Protein AF-A0A536PRT3-F1 (afdb_monomer)

Sequence (79 aa):
MKRVQIQLTEEQDARLKRRARASGRSVSALIREAVDRLSGEGDRDDRVRRVMKLAGKYRSGMSDLAENHDRYLAEAYRK

pLDDT: mean 88.59, std 9.54, range [56.34, 98.38]

Mean predicted aligned error: 11.04 Å

Radius of gyration: 21.7 Å; Cα contacts (8 Å, |Δi|>4): 17; chains: 1; bounding box: 52×25×53 Å

Foldseek 3Di:
DDDDDDDDDPVRVVVLVVVCVVVVHDSVVVVVLVVCVVVVNNVVVVVVVVVVVCPPVDDPVDPCCVVCVVVVVVVVPPD

Structure (mmCIF, N/CA/C/O backbone):
data_AF-A0A536PRT3-F1
#
_entry.id   AF-A0A536PRT3-F1
#
loop_
_atom_site.group_PDB
_atom_site.id
_atom_site.type_symbol
_atom_site.label_atom_id
_atom_site.label_alt_id
_atom_site.label_comp_id
_atom_site.label_asym_id
_atom_site.label_entity_id
_atom_site.label_seq_id
_atom_site.pdbx_PDB_ins_code
_atom_site.Cartn_x
_atom_site.Cartn_y
_atom_site.Cartn_z
_atom_site.occupancy
_atom_site.B_iso_or_equiv
_atom_site.auth_seq_id
_atom_site.auth_comp_id
_atom_site.auth_asym_id
_atom_site.auth_atom_id
_atom_site.pdbx_PDB_model_num
ATOM 1 N N . MET A 1 1 ? -16.740 -13.621 2.907 1.00 69.69 1 MET A N 1
ATOM 2 C CA . MET A 1 1 ? -15.782 -13.383 4.016 1.00 69.69 1 MET A CA 1
ATOM 3 C C . MET A 1 1 ? -16.129 -14.316 5.166 1.00 69.69 1 MET A C 1
ATOM 5 O O . MET A 1 1 ? -17.314 -14.527 5.386 1.00 69.69 1 MET A O 1
ATOM 9 N N . LYS A 1 2 ? -15.144 -14.871 5.881 1.00 90.75 2 LYS A N 1
ATOM 10 C CA . LYS A 1 2 ? -15.373 -15.641 7.120 1.00 90.75 2 LYS A CA 1
ATOM 11 C C . LYS A 1 2 ? -15.168 -14.722 8.333 1.00 90.75 2 LYS A C 1
ATOM 13 O O . LYS A 1 2 ? -14.280 -13.872 8.296 1.00 90.75 2 LYS A O 1
ATOM 18 N N . ARG A 1 3 ? -15.991 -14.857 9.380 1.00 93.12 3 ARG A N 1
ATOM 19 C CA . ARG A 1 3 ? -15.824 -14.102 10.635 1.00 93.12 3 ARG A CA 1
ATOM 20 C C . ARG A 1 3 ? -14.674 -14.715 11.430 1.00 93.12 3 ARG A C 1
ATOM 22 O O . ARG A 1 3 ? -14.692 -15.909 11.699 1.00 93.12 3 ARG A O 1
ATOM 29 N N . VAL A 1 4 ? -13.713 -13.886 11.819 1.00 92.75 4 VAL A N 1
ATOM 30 C CA . VAL A 1 4 ? -12.587 -14.271 12.676 1.00 92.75 4 VAL A CA 1
ATOM 31 C C . VAL A 1 4 ? -12.526 -13.280 13.834 1.00 92.75 4 VAL A C 1
ATOM 33 O O . VAL A 1 4 ? -12.664 -12.076 13.614 1.00 92.75 4 VAL A O 1
ATOM 36 N N . GLN A 1 5 ? -12.355 -13.779 15.058 1.00 94.44 5 GLN A N 1
ATOM 37 C CA . GLN A 1 5 ? -12.096 -12.958 16.239 1.00 94.44 5 GLN A CA 1
ATOM 38 C C . GLN A 1 5 ? -10.610 -13.056 16.576 1.00 94.44 5 GLN A C 1
ATOM 40 O O . GLN A 1 5 ? -10.096 -14.149 16.789 1.00 94.44 5 GLN A O 1
ATOM 45 N N . ILE A 1 6 ? -9.934 -11.912 16.608 1.00 90.38 6 ILE A N 1
ATOM 46 C CA . ILE A 1 6 ? -8.527 -11.791 16.993 1.00 90.38 6 ILE A CA 1
ATOM 47 C C . ILE A 1 6 ? -8.426 -10.784 18.132 1.00 90.38 6 ILE A C 1
ATOM 49 O O . ILE A 1 6 ? -9.182 -9.811 18.164 1.00 90.38 6 ILE A O 1
ATOM 53 N N . GLN A 1 7 ? -7.510 -11.020 19.064 1.00 96.62 7 GLN A N 1
ATOM 54 C CA . GLN A 1 7 ? -7.176 -10.042 20.093 1.00 96.62 7 GLN A CA 1
ATOM 55 C C . GLN A 1 7 ? -6.044 -9.148 19.590 1.00 96.62 7 GLN A C 1
ATOM 57 O O . GLN A 1 7 ? -5.136 -9.611 18.901 1.00 96.62 7 GLN A O 1
ATOM 62 N N . LEU A 1 8 ? -6.120 -7.866 19.928 1.00 96.06 8 LEU A N 1
ATOM 63 C CA . LEU A 1 8 ? -5.090 -6.874 19.649 1.00 96.06 8 LEU A CA 1
ATOM 64 C C . LEU A 1 8 ? -4.657 -6.262 20.972 1.00 96.06 8 LEU A C 1
ATOM 66 O O . LEU A 1 8 ? -5.477 -6.110 21.879 1.00 96.06 8 LEU A O 1
ATOM 70 N N . THR A 1 9 ? -3.391 -5.872 21.066 1.00 98.38 9 THR A N 1
ATOM 71 C CA . THR A 1 9 ? -2.966 -5.016 22.174 1.00 98.38 9 THR A CA 1
ATOM 72 C C . THR A 1 9 ? -3.620 -3.639 22.041 1.00 98.38 9 THR A C 1
ATOM 74 O O . THR A 1 9 ? -3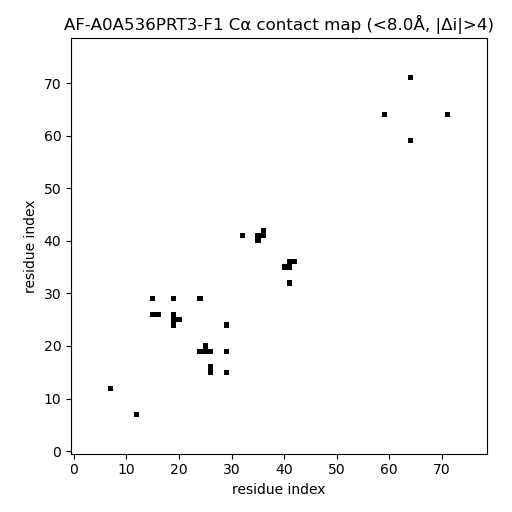.968 -3.201 20.938 1.00 98.38 9 THR A O 1
ATOM 77 N N . GLU A 1 10 ? -3.761 -2.923 23.157 1.00 98.06 10 GLU A N 1
ATOM 78 C CA . GLU A 1 10 ? -4.311 -1.560 23.154 1.00 98.06 10 GLU A CA 1
ATOM 79 C C . GLU A 1 10 ? -3.535 -0.632 22.208 1.00 98.06 10 GLU A C 1
ATOM 81 O O . GLU A 1 10 ? -4.117 0.165 21.469 1.00 98.06 10 GLU A O 1
ATOM 86 N N . GLU A 1 11 ? -2.211 -0.787 22.160 1.00 98.19 11 GLU A N 1
ATOM 87 C CA . GLU A 1 11 ? -1.345 -0.007 21.281 1.00 98.19 11 GLU A CA 1
ATOM 88 C C . GLU A 1 11 ? -1.613 -0.294 19.793 1.00 98.19 11 GLU A C 1
ATOM 90 O O . GLU A 1 11 ? -1.689 0.633 18.975 1.00 98.19 11 GLU A O 1
ATOM 95 N N . GLN A 1 12 ? -1.798 -1.568 19.431 1.00 97.06 12 GLN A N 1
ATOM 96 C CA . GLN A 1 12 ? -2.120 -1.980 18.063 1.00 97.06 12 GLN A CA 1
ATOM 97 C C . GLN A 1 12 ? -3.476 -1.422 17.620 1.00 97.06 12 GLN A C 1
ATOM 99 O O . GLN A 1 12 ? -3.578 -0.867 16.520 1.00 97.06 12 GLN A O 1
ATOM 104 N N . ASP A 1 13 ? -4.495 -1.512 18.478 1.00 97.50 13 ASP A N 1
ATOM 105 C CA . ASP A 1 13 ? -5.825 -0.958 18.211 1.00 97.50 13 ASP A CA 1
ATOM 106 C C . ASP A 1 13 ? -5.772 0.568 18.038 1.00 97.50 13 ASP A C 1
ATOM 108 O O . ASP A 1 13 ? -6.256 1.109 17.035 1.00 97.50 13 ASP A O 1
ATOM 112 N N . ALA A 1 14 ? -5.090 1.275 18.944 1.00 97.94 14 ALA A N 1
ATOM 113 C CA . ALA A 1 14 ? -4.921 2.720 18.855 1.00 97.94 14 ALA A CA 1
ATOM 114 C C . ALA A 1 14 ? -4.215 3.132 17.551 1.00 97.94 14 ALA A C 1
ATOM 116 O O . ALA A 1 14 ? -4.631 4.083 16.877 1.00 97.94 14 ALA A O 1
ATOM 117 N N . ARG A 1 15 ? -3.168 2.402 17.146 1.00 97.31 15 ARG A N 1
ATOM 118 C CA . ARG A 1 15 ? -2.439 2.652 15.895 1.00 97.31 15 ARG A CA 1
ATOM 119 C C . ARG A 1 15 ? -3.315 2.419 14.663 1.00 97.31 15 ARG A C 1
ATOM 121 O O . ARG A 1 15 ? -3.293 3.246 13.746 1.00 97.31 15 ARG A O 1
ATOM 128 N N . LEU A 1 16 ? -4.103 1.344 14.643 1.00 96.88 16 LEU A N 1
ATOM 129 C CA . LEU A 1 16 ? -5.035 1.047 13.552 1.00 96.88 16 LEU A CA 1
ATOM 130 C C . LEU A 1 16 ? -6.121 2.116 13.432 1.00 96.88 16 LEU A C 1
ATOM 132 O O . LEU A 1 16 ? -6.355 2.613 12.331 1.00 96.88 16 LEU A O 1
ATOM 136 N N . LYS A 1 17 ? -6.729 2.537 14.547 1.00 97.00 17 LYS A N 1
ATOM 137 C CA . LYS A 1 17 ? -7.742 3.606 14.570 1.00 97.00 17 LYS A CA 1
ATOM 138 C C . LYS A 1 17 ? -7.191 4.936 14.059 1.00 97.00 17 LYS A C 1
ATOM 140 O O . LYS A 1 17 ? -7.848 5.597 13.254 1.00 97.00 17 LYS A O 1
ATOM 145 N N . ARG A 1 18 ? -5.973 5.320 14.466 1.00 97.94 18 ARG A N 1
ATOM 146 C CA . ARG A 1 18 ? -5.307 6.529 13.942 1.00 97.94 18 ARG A CA 1
ATOM 147 C C . ARG A 1 18 ? -5.109 6.448 12.429 1.00 97.94 18 ARG A C 1
ATOM 149 O O . ARG A 1 18 ? -5.450 7.389 11.716 1.00 97.94 18 ARG A O 1
ATOM 156 N N . ARG A 1 19 ? -4.611 5.316 11.926 1.00 97.19 19 ARG A N 1
ATOM 157 C CA . ARG A 1 19 ? -4.362 5.120 10.490 1.00 97.19 19 ARG A CA 1
ATOM 158 C C . ARG A 1 19 ? -5.654 5.059 9.673 1.00 97.19 19 ARG A C 1
ATOM 160 O O . ARG A 1 19 ? -5.698 5.597 8.570 1.00 97.19 19 ARG A O 1
ATOM 167 N N . ALA A 1 20 ? -6.706 4.455 10.219 1.00 97.25 20 ALA A N 1
ATOM 168 C CA . ALA A 1 20 ? -8.042 4.416 9.629 1.00 97.25 20 ALA A CA 1
ATOM 169 C C . ALA A 1 20 ? -8.589 5.835 9.420 1.00 97.25 20 ALA A C 1
ATOM 171 O O . ALA A 1 20 ? -8.947 6.198 8.302 1.00 97.25 20 ALA A O 1
ATOM 172 N N . ARG A 1 21 ? -8.530 6.674 10.465 1.00 97.12 21 ARG A N 1
ATOM 173 C CA . ARG A 1 21 ? -8.933 8.088 10.389 1.00 97.12 21 ARG A CA 1
ATOM 174 C C . ARG A 1 21 ? -8.116 8.869 9.361 1.00 97.12 21 ARG A C 1
ATOM 176 O O . ARG A 1 21 ? -8.699 9.528 8.513 1.00 97.12 21 ARG A O 1
ATOM 183 N N . ALA A 1 22 ? -6.789 8.747 9.397 1.00 96.69 22 ALA A N 1
ATOM 184 C CA . ALA A 1 22 ? -5.905 9.470 8.480 1.00 96.69 22 ALA A CA 1
ATOM 185 C C . ALA A 1 22 ? -6.089 9.074 7.003 1.00 96.69 22 ALA A C 1
ATOM 187 O O . ALA A 1 22 ? -5.831 9.881 6.118 1.00 96.69 22 ALA A O 1
ATOM 188 N N . SER A 1 23 ? -6.519 7.839 6.730 1.00 92.75 23 SER A N 1
ATOM 189 C CA . SER A 1 23 ? -6.712 7.328 5.365 1.00 92.75 23 SER A CA 1
ATOM 190 C C . SER A 1 23 ? -8.164 7.346 4.880 1.00 92.75 23 SER A C 1
ATOM 192 O O . SER A 1 23 ? -8.407 6.967 3.738 1.00 92.75 23 SER A O 1
ATOM 194 N N . GLY A 1 24 ? -9.131 7.737 5.721 1.00 96.31 24 GLY A N 1
ATOM 195 C CA . GLY A 1 24 ? -10.562 7.673 5.393 1.00 96.31 24 GLY A CA 1
ATOM 196 C C . GLY A 1 24 ? -11.095 6.246 5.194 1.00 96.31 24 GLY A C 1
ATOM 197 O O . GLY A 1 24 ? -12.109 6.049 4.530 1.00 96.31 24 GLY A O 1
ATOM 198 N N . ARG A 1 25 ? -10.408 5.229 5.730 1.00 96.88 25 ARG A N 1
ATOM 199 C CA . ARG A 1 25 ? -10.731 3.805 5.534 1.00 96.88 25 ARG A CA 1
ATOM 200 C C . ARG A 1 25 ? -11.112 3.1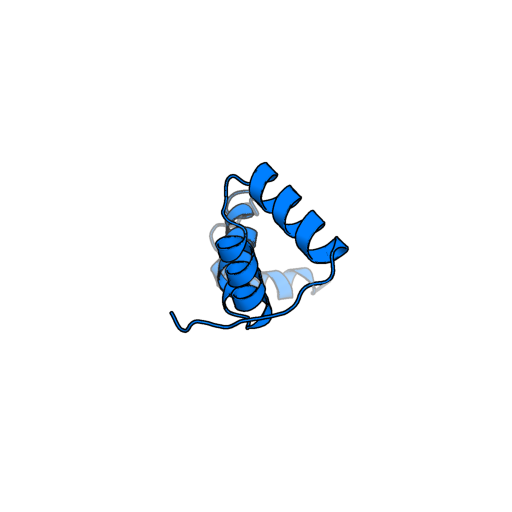47 6.851 1.00 96.88 25 ARG A C 1
ATOM 202 O O . ARG A 1 25 ? -10.679 3.572 7.916 1.00 96.88 25 ARG A O 1
ATOM 209 N N . SER A 1 26 ? -11.893 2.069 6.795 1.00 97.00 26 SER A N 1
ATOM 210 C CA . SER A 1 26 ? -12.236 1.306 7.999 1.00 97.00 26 SER A CA 1
ATOM 211 C C . SER A 1 26 ? -11.041 0.509 8.531 1.00 97.00 26 SER A C 1
ATOM 213 O O . SER A 1 26 ? -10.186 0.057 7.766 1.00 97.00 26 SER A O 1
ATOM 215 N N . VAL A 1 27 ? -11.012 0.271 9.847 1.00 95.31 27 VAL A N 1
ATOM 216 C CA . VAL A 1 27 ? -9.994 -0.580 10.492 1.00 95.31 27 VAL A CA 1
ATOM 217 C C . VAL A 1 27 ? -9.948 -1.963 9.838 1.00 95.31 27 VAL A C 1
ATOM 219 O O . VAL A 1 27 ? -8.875 -2.447 9.489 1.00 95.31 27 VAL A O 1
ATOM 222 N N . SER A 1 28 ? -11.109 -2.562 9.565 1.00 94.06 28 SER A N 1
ATOM 223 C CA . SER A 1 28 ? -11.197 -3.867 8.907 1.00 94.06 28 SER A CA 1
ATOM 224 C C . SER A 1 28 ? -10.611 -3.863 7.491 1.00 94.06 28 SER A C 1
ATOM 226 O O . SER A 1 28 ? -10.064 -4.875 7.066 1.00 94.06 28 SER A O 1
ATOM 228 N N . ALA A 1 29 ? -10.703 -2.751 6.750 1.00 94.56 29 ALA A N 1
ATOM 229 C CA . ALA A 1 29 ? -10.076 -2.636 5.433 1.00 94.56 29 ALA A CA 1
ATOM 230 C C . ALA A 1 29 ? -8.545 -2.581 5.524 1.00 94.56 29 ALA A C 1
ATOM 232 O O . ALA A 1 29 ? -7.873 -3.166 4.679 1.00 94.56 29 ALA A O 1
ATOM 233 N N . LEU A 1 30 ? -8.001 -1.921 6.551 1.00 95.00 30 LEU A N 1
ATOM 234 C CA . LEU A 1 30 ? -6.557 -1.886 6.796 1.00 95.00 30 LEU A CA 1
ATOM 235 C C . LEU A 1 30 ? -6.011 -3.245 7.240 1.00 95.00 30 LEU A C 1
ATOM 237 O O . LEU A 1 30 ? -4.941 -3.640 6.789 1.00 95.00 30 LEU A O 1
ATOM 241 N N . ILE A 1 31 ? -6.745 -3.967 8.095 1.00 94.00 31 ILE A N 1
ATOM 242 C CA . ILE A 1 31 ? -6.360 -5.320 8.525 1.00 94.00 31 ILE A CA 1
ATOM 243 C C . ILE A 1 31 ? -6.292 -6.256 7.318 1.00 94.00 31 ILE A C 1
ATOM 245 O O . ILE A 1 31 ? -5.314 -6.979 7.173 1.00 94.00 31 ILE A O 1
ATOM 249 N N . ARG A 1 32 ? -7.288 -6.211 6.424 1.00 91.44 32 ARG A N 1
ATOM 250 C CA . ARG A 1 32 ? -7.274 -7.032 5.205 1.00 91.44 32 ARG A CA 1
ATOM 251 C C . ARG A 1 32 ? -6.102 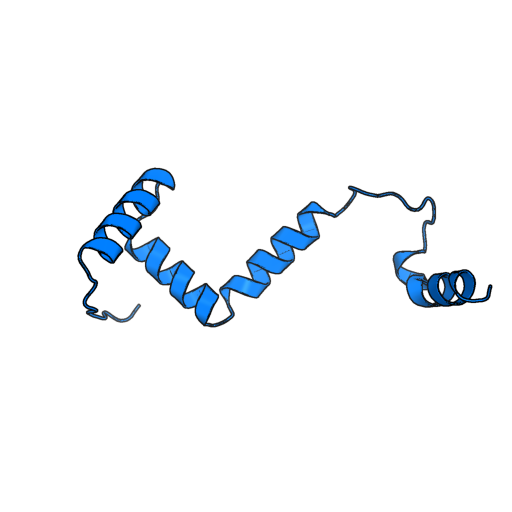-6.706 4.298 1.00 91.44 32 ARG A C 1
ATOM 253 O O . ARG A 1 32 ? -5.347 -7.605 3.987 1.00 91.44 32 ARG A O 1
ATOM 260 N N . GLU A 1 33 ? -5.869 -5.430 3.995 1.00 90.06 33 GLU A N 1
ATOM 261 C CA . GLU A 1 33 ? -4.706 -5.030 3.191 1.00 90.06 33 GLU A CA 1
ATOM 262 C C . GLU A 1 33 ? -3.379 -5.500 3.806 1.00 90.06 33 GLU A C 1
ATOM 264 O O . GLU A 1 33 ? -2.458 -5.877 3.086 1.00 90.06 33 GLU A O 1
ATOM 269 N N . ALA A 1 34 ? -3.256 -5.475 5.137 1.00 91.19 34 ALA A N 1
ATOM 270 C CA . ALA A 1 34 ? -2.071 -5.991 5.811 1.00 91.19 34 ALA A CA 1
ATOM 271 C C . ALA A 1 34 ? -1.924 -7.513 5.633 1.00 91.19 34 ALA A C 1
ATOM 273 O O . ALA A 1 34 ? -0.815 -7.978 5.380 1.00 91.19 34 ALA A O 1
ATOM 274 N N . VAL A 1 35 ? -3.024 -8.267 5.722 1.00 90.31 35 VAL A N 1
ATOM 275 C CA . VAL A 1 35 ? -3.054 -9.718 5.463 1.00 90.31 35 VAL A CA 1
ATOM 276 C C . VAL A 1 35 ? -2.727 -10.025 3.999 1.00 90.31 35 VAL A C 1
ATOM 278 O O . VAL A 1 35 ? -1.890 -10.889 3.742 1.00 90.31 35 VAL A O 1
ATOM 281 N N . ASP A 1 36 ? -3.305 -9.288 3.050 1.00 86.44 36 ASP A N 1
ATOM 282 C CA . ASP A 1 36 ? -3.065 -9.459 1.612 1.00 86.44 36 ASP A CA 1
ATOM 283 C C . ASP A 1 36 ? -1.590 -9.183 1.275 1.00 86.44 36 ASP A C 1
ATOM 285 O O . ASP A 1 36 ? -0.955 -9.924 0.525 1.00 86.44 36 ASP A O 1
ATOM 289 N N . ARG A 1 37 ? -0.992 -8.144 1.880 1.00 84.12 37 ARG A N 1
ATOM 290 C CA . ARG A 1 37 ? 0.446 -7.859 1.749 1.00 84.12 37 ARG A CA 1
ATOM 291 C C . ARG A 1 37 ? 1.320 -8.957 2.338 1.00 84.12 37 ARG A C 1
ATOM 293 O O . ARG A 1 37 ? 2.312 -9.319 1.715 1.00 84.12 37 ARG A O 1
ATOM 300 N N . LEU A 1 38 ? 0.972 -9.471 3.518 1.00 83.12 38 LEU A N 1
ATOM 301 C CA . LEU A 1 38 ? 1.726 -10.551 4.158 1.00 83.12 38 LEU A CA 1
ATOM 302 C C . LEU A 1 38 ? 1.679 -11.837 3.320 1.00 83.12 38 LEU A C 1
ATOM 304 O O . LEU A 1 38 ? 2.661 -12.566 3.250 1.00 83.12 38 LEU A O 1
ATOM 308 N N . SER A 1 39 ? 0.549 -12.078 2.654 1.00 76.19 39 SER A N 1
ATOM 309 C CA . SER A 1 39 ? 0.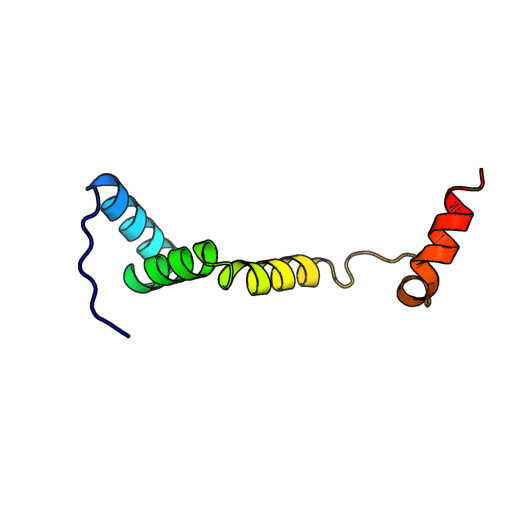322 -13.244 1.794 1.00 76.19 39 SER A CA 1
ATOM 310 C C . SER A 1 39 ? 0.991 -13.116 0.416 1.00 76.19 39 SER A C 1
ATOM 312 O O . SER A 1 39 ? 0.897 -14.027 -0.399 1.00 76.19 39 SER A O 1
ATOM 314 N N . GLY A 1 40 ? 1.658 -11.989 0.130 1.00 67.88 40 GLY A N 1
ATOM 315 C CA . GLY A 1 40 ? 2.294 -11.702 -1.161 1.00 67.88 40 GLY A CA 1
ATOM 316 C C . GLY A 1 40 ? 1.333 -11.222 -2.256 1.00 67.88 40 GLY A C 1
ATOM 317 O O . GLY A 1 40 ? 1.783 -10.717 -3.285 1.00 67.88 40 GLY A O 1
ATOM 318 N N . GLU A 1 41 ? 0.019 -11.287 -2.031 1.00 64.50 41 GLU A N 1
ATOM 319 C CA . GLU A 1 41 ? -1.007 -10.816 -2.971 1.00 64.50 41 GLU A CA 1
ATOM 320 C C . GLU A 1 41 ? -0.964 -9.288 -3.140 1.00 64.50 41 GLU A C 1
ATOM 322 O O . GLU A 1 41 ? -1.076 -8.772 -4.251 1.00 64.50 41 GLU A O 1
ATOM 327 N N . GLY A 1 42 ? -0.700 -8.549 -2.057 1.00 59.94 42 GLY A N 1
ATOM 328 C CA . GLY A 1 42 ? -0.564 -7.089 -2.094 1.00 59.94 42 GLY A CA 1
ATOM 329 C C . GLY A 1 42 ? 0.741 -6.585 -2.725 1.00 59.94 42 GLY A C 1
ATOM 330 O O . GLY A 1 42 ? 0.815 -5.429 -3.148 1.00 59.94 42 GLY A O 1
ATOM 331 N N . ASP A 1 43 ? 1.777 -7.426 -2.810 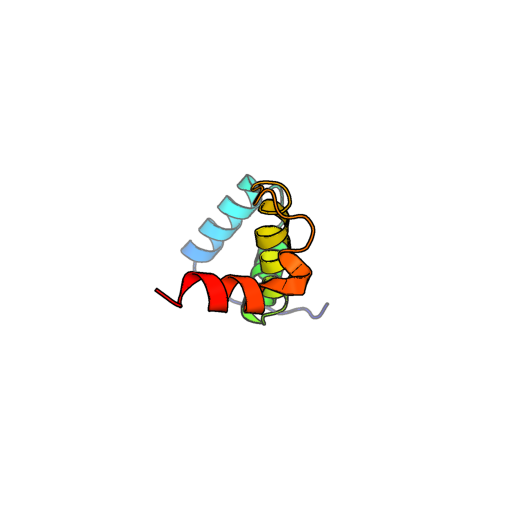1.00 66.12 43 ASP A N 1
ATOM 332 C CA . ASP A 1 43 ? 3.099 -6.987 -3.267 1.00 66.12 43 ASP A CA 1
ATOM 333 C C . ASP A 1 43 ? 3.176 -6.876 -4.795 1.00 66.12 43 ASP A C 1
ATOM 335 O O . ASP A 1 43 ? 3.865 -5.999 -5.314 1.00 66.12 43 ASP A O 1
ATOM 339 N N . ARG A 1 44 ? 2.404 -7.677 -5.543 1.00 69.38 44 ARG A N 1
ATOM 340 C CA . ARG A 1 44 ? 2.356 -7.576 -7.012 1.00 69.38 44 ARG A CA 1
ATOM 341 C C . ARG A 1 44 ? 1.801 -6.227 -7.466 1.00 69.38 44 ARG A C 1
ATOM 343 O O . ARG A 1 44 ? 2.445 -5.543 -8.261 1.00 69.38 44 ARG A O 1
ATOM 350 N N . ASP A 1 45 ? 0.659 -5.816 -6.928 1.00 72.81 45 ASP A N 1
ATOM 351 C CA . ASP A 1 45 ? 0.013 -4.551 -7.290 1.00 72.81 45 ASP A CA 1
ATOM 352 C C . ASP A 1 45 ? 0.817 -3.334 -6.826 1.00 72.81 45 ASP A C 1
ATOM 354 O O . ASP A 1 45 ? 0.961 -2.359 -7.569 1.00 72.81 45 ASP A O 1
ATOM 358 N N . ASP A 1 46 ? 1.394 -3.388 -5.622 1.00 76.25 46 ASP A N 1
ATOM 359 C CA . ASP A 1 46 ? 2.280 -2.332 -5.132 1.00 76.25 46 ASP A CA 1
ATOM 360 C C . ASP A 1 46 ? 3.583 -2.268 -5.963 1.00 76.25 46 ASP A C 1
ATOM 362 O O . ASP A 1 46 ? 4.058 -1.170 -6.271 1.00 76.25 46 ASP A O 1
ATOM 366 N N . ARG A 1 47 ? 4.142 -3.406 -6.404 1.00 76.44 47 ARG A N 1
ATOM 367 C CA . ARG A 1 47 ? 5.323 -3.470 -7.288 1.00 76.44 47 ARG A CA 1
ATOM 368 C C . ARG A 1 47 ? 5.027 -2.903 -8.671 1.00 76.44 47 ARG A C 1
ATOM 370 O O . ARG A 1 47 ? 5.801 -2.074 -9.144 1.00 76.44 47 ARG A O 1
ATOM 377 N N . VAL A 1 48 ? 3.898 -3.267 -9.277 1.00 82.00 48 VAL A N 1
ATOM 378 C CA . VAL A 1 48 ? 3.455 -2.705 -10.561 1.00 82.00 48 VAL A CA 1
ATOM 379 C C . VAL A 1 48 ? 3.253 -1.196 -10.434 1.00 82.00 48 VAL A C 1
ATOM 381 O O . VAL A 1 48 ? 3.823 -0.443 -11.220 1.00 82.00 48 VAL A O 1
ATOM 384 N N . ARG A 1 49 ? 2.550 -0.715 -9.397 1.00 83.88 49 ARG A N 1
ATOM 385 C CA . ARG A 1 49 ? 2.382 0.733 -9.161 1.00 83.88 49 ARG A CA 1
ATOM 386 C C . ARG A 1 49 ? 3.714 1.464 -8.993 1.00 83.88 49 ARG A C 1
ATOM 388 O O . ARG A 1 49 ? 3.847 2.584 -9.481 1.00 83.88 49 ARG A O 1
ATOM 395 N N . ARG A 1 50 ? 4.695 0.868 -8.305 1.00 82.19 50 ARG A N 1
ATOM 396 C CA . ARG A 1 50 ? 6.042 1.449 -8.156 1.00 82.19 50 ARG A CA 1
ATOM 397 C C . ARG A 1 50 ? 6.763 1.562 -9.500 1.00 82.19 50 ARG A C 1
ATOM 399 O O . ARG A 1 50 ? 7.310 2.622 -9.784 1.00 82.19 50 ARG A O 1
ATOM 406 N N . VAL A 1 51 ? 6.728 0.514 -10.323 1.00 85.12 51 VAL A N 1
ATOM 407 C CA . VAL A 1 51 ? 7.378 0.500 -11.646 1.00 85.12 51 VAL A CA 1
ATOM 408 C C . VAL A 1 51 ? 6.700 1.477 -12.608 1.00 85.12 51 VAL A C 1
ATOM 410 O O . VAL A 1 51 ? 7.384 2.240 -13.282 1.00 85.12 51 VAL A O 1
ATOM 413 N N . MET A 1 52 ? 5.366 1.548 -12.612 1.00 87.19 52 MET A N 1
ATOM 414 C CA . MET A 1 52 ? 4.622 2.455 -13.496 1.00 87.19 52 MET A CA 1
ATOM 415 C C . MET A 1 52 ? 4.928 3.935 -13.242 1.00 87.19 52 MET A C 1
ATOM 417 O O . MET A 1 52 ? 4.914 4.726 -14.178 1.00 87.19 52 MET A O 1
ATOM 421 N N . LYS A 1 53 ? 5.288 4.326 -12.012 1.00 88.31 53 LYS A N 1
ATOM 422 C CA . LYS A 1 53 ? 5.740 5.700 -11.715 1.00 88.31 53 LYS A CA 1
ATOM 423 C C . LYS A 1 53 ? 7.062 6.077 -12.394 1.00 88.31 53 LYS A C 1
ATOM 425 O O . LYS A 1 53 ? 7.400 7.257 -12.436 1.00 88.31 53 LYS A O 1
ATOM 430 N N . LEU A 1 54 ? 7.834 5.099 -12.864 1.00 86.31 54 LEU A N 1
ATOM 431 C CA . LEU A 1 54 ? 9.098 5.323 -13.566 1.00 86.31 54 LEU A CA 1
ATOM 432 C C . LEU A 1 54 ? 8.907 5.428 -15.085 1.00 86.31 54 LEU A C 1
ATOM 434 O O . LEU A 1 54 ? 9.803 5.923 -15.771 1.00 86.31 54 LEU A O 1
ATOM 438 N N . ALA A 1 55 ? 7.756 4.998 -15.612 1.00 83.75 55 ALA A N 1
ATOM 439 C CA . ALA A 1 55 ? 7.468 5.054 -17.038 1.00 83.75 55 ALA A CA 1
ATOM 440 C C . ALA A 1 55 ? 7.516 6.506 -17.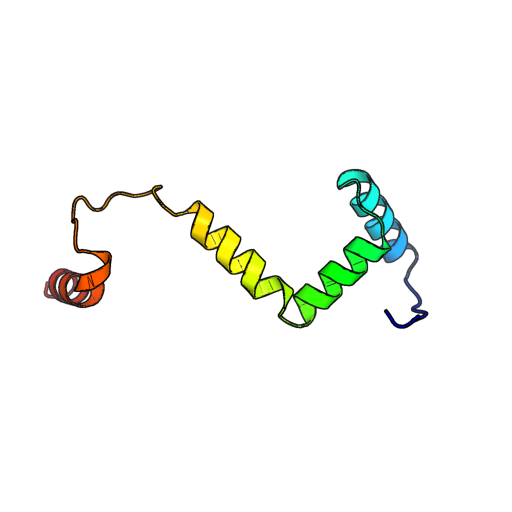544 1.00 83.75 55 ALA A C 1
ATOM 442 O O . ALA A 1 55 ? 6.899 7.402 -16.972 1.00 83.75 55 ALA A O 1
ATOM 443 N N . GLY A 1 56 ? 8.295 6.750 -18.601 1.00 81.38 56 GLY A N 1
ATOM 444 C CA . GLY A 1 56 ? 8.450 8.075 -19.213 1.00 81.38 56 GLY A CA 1
ATOM 445 C C . GLY A 1 56 ? 9.309 9.079 -18.433 1.00 81.38 56 GLY A C 1
ATOM 446 O O . GLY A 1 56 ? 9.554 10.172 -18.938 1.00 81.38 56 GLY A O 1
ATOM 447 N N . LYS A 1 57 ? 9.810 8.730 -17.238 1.00 87.19 57 LYS A N 1
ATOM 448 C CA . LYS A 1 57 ? 10.647 9.626 -16.418 1.00 87.19 57 LYS A CA 1
ATOM 449 C C . LYS A 1 57 ? 12.050 9.841 -16.997 1.00 87.19 57 LYS A C 1
ATOM 451 O O . LYS A 1 57 ? 12.657 10.882 -16.760 1.00 87.19 57 LYS A O 1
ATOM 456 N N . TYR A 1 58 ? 12.560 8.867 -17.743 1.00 84.25 58 TYR A N 1
ATOM 457 C CA . TYR A 1 58 ? 13.908 8.878 -18.307 1.00 84.25 58 TYR A CA 1
ATOM 458 C C . TYR A 1 58 ? 13.850 8.666 -19.819 1.00 84.25 58 TYR A C 1
ATOM 460 O O . TYR A 1 58 ? 12.971 7.963 -20.319 1.00 84.25 58 TYR A O 1
ATOM 468 N N . ARG A 1 59 ? 14.796 9.266 -20.547 1.00 83.69 59 ARG A N 1
ATOM 469 C CA . ARG A 1 59 ? 14.987 9.045 -21.984 1.00 83.69 59 ARG A CA 1
ATOM 470 C C . ARG A 1 59 ? 16.437 8.660 -22.236 1.00 83.69 59 ARG A C 1
ATOM 472 O O . ARG A 1 59 ? 17.334 9.398 -21.850 1.00 83.69 59 ARG A O 1
ATOM 479 N N . SER A 1 60 ? 16.648 7.529 -22.897 1.00 83.62 60 SER A N 1
ATOM 480 C CA . SER A 1 60 ? 17.968 7.083 -23.355 1.00 83.62 60 SER A CA 1
ATOM 481 C C . SER A 1 60 ? 18.381 7.700 -24.694 1.00 83.62 60 SER A C 1
ATOM 483 O O . SER A 1 60 ? 19.539 7.599 -25.076 1.00 83.62 60 SER A O 1
ATOM 485 N N . GLY A 1 61 ? 17.435 8.292 -25.435 1.00 87.50 61 GLY A N 1
ATOM 486 C CA . GLY A 1 61 ? 17.646 8.722 -26.824 1.00 87.50 61 GLY A CA 1
ATOM 487 C C . GLY A 1 61 ? 17.679 7.568 -27.836 1.00 87.50 61 GLY A C 1
ATOM 488 O O . GLY A 1 61 ? 17.791 7.816 -29.029 1.00 87.50 61 GLY A O 1
ATOM 489 N N . MET A 1 62 ? 17.537 6.324 -27.373 1.00 88.00 62 MET A N 1
ATOM 490 C CA . MET A 1 62 ? 17.536 5.110 -28.187 1.00 88.00 62 MET A CA 1
ATOM 491 C C . MET A 1 62 ? 16.117 4.546 -28.268 1.00 88.00 62 MET A C 1
ATOM 493 O O . MET A 1 62 ? 15.492 4.298 -27.234 1.00 88.00 62 MET A O 1
ATOM 497 N N . SER A 1 63 ? 15.608 4.353 -29.484 1.00 89.56 63 SER A N 1
ATOM 498 C CA . SER A 1 63 ? 14.239 3.882 -29.733 1.00 89.56 63 SER A CA 1
ATOM 499 C C . SER A 1 63 ? 14.043 2.388 -29.467 1.00 89.56 63 SER A C 1
ATOM 501 O O . SER A 1 63 ? 12.928 1.970 -29.178 1.00 89.56 63 SER A O 1
ATOM 503 N N . ASP A 1 64 ? 15.113 1.599 -29.536 1.00 94.19 64 ASP A N 1
ATOM 504 C CA . ASP A 1 64 ? 15.120 0.133 -29.467 1.00 94.19 64 ASP A CA 1
ATOM 505 C C . ASP A 1 64 ? 15.823 -0.406 -28.207 1.00 94.19 64 ASP A C 1
ATOM 507 O O . ASP A 1 64 ? 16.042 -1.608 -28.075 1.00 94.19 64 ASP A O 1
ATOM 511 N N . LEU A 1 65 ? 16.169 0.464 -27.248 1.00 90.94 65 LEU A N 1
ATOM 512 C CA . LEU A 1 65 ? 16.917 0.067 -26.048 1.00 90.94 65 LEU A CA 1
ATOM 513 C C . LEU A 1 65 ? 16.195 -1.005 -25.225 1.00 90.94 65 LEU A C 1
ATOM 515 O O . LEU A 1 65 ? 16.843 -1.875 -24.657 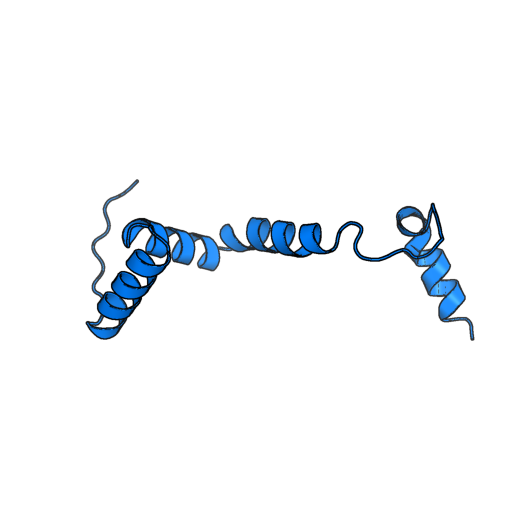1.00 90.94 65 LEU A O 1
ATOM 519 N N . ALA A 1 66 ? 14.864 -0.946 -25.144 1.0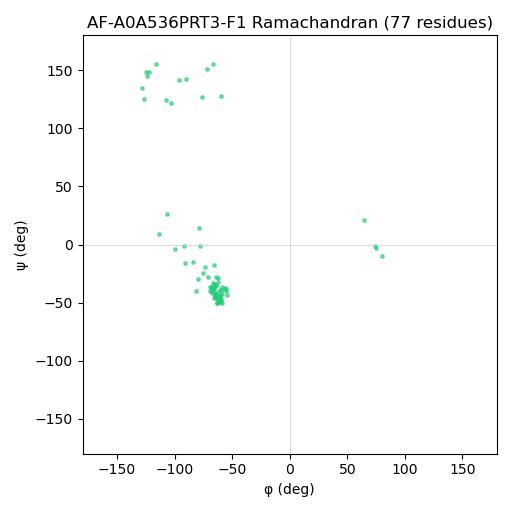0 88.38 66 ALA A N 1
ATOM 520 C CA . ALA A 1 66 ? 14.092 -1.938 -24.399 1.00 88.38 66 ALA A CA 1
ATOM 521 C C . ALA A 1 66 ? 14.179 -3.336 -25.036 1.00 88.38 66 ALA A C 1
ATOM 523 O O . ALA A 1 66 ? 14.199 -4.332 -24.319 1.00 88.38 66 ALA A O 1
ATOM 524 N N . GLU A 1 67 ? 14.268 -3.408 -26.363 1.00 94.94 67 GLU A N 1
ATOM 525 C CA . GLU A 1 67 ? 14.351 -4.657 -27.121 1.00 94.94 67 GLU A CA 1
ATOM 526 C C . GLU A 1 67 ? 15.783 -5.208 -27.140 1.00 94.94 67 GLU A C 1
ATOM 528 O O . GLU A 1 67 ? 15.994 -6.396 -26.927 1.00 94.94 67 GLU A O 1
ATOM 533 N N . ASN A 1 68 ? 16.775 -4.326 -27.290 1.00 95.00 68 ASN A N 1
ATOM 534 C CA . ASN A 1 68 ? 18.184 -4.686 -27.476 1.00 95.00 68 ASN A CA 1
ATOM 535 C C . ASN A 1 68 ? 19.062 -4.430 -26.236 1.00 95.00 68 ASN A C 1
ATOM 537 O O . ASN A 1 68 ? 20.267 -4.202 -26.361 1.00 95.00 68 ASN A O 1
ATOM 541 N N . HIS A 1 69 ? 18.478 -4.441 -25.036 1.00 93.75 69 HIS A N 1
ATOM 542 C CA . HIS A 1 69 ? 19.155 -4.055 -23.791 1.00 93.75 69 HIS A CA 1
ATOM 543 C C . HIS A 1 69 ? 20.444 -4.849 -23.524 1.00 93.75 69 HIS A C 1
ATOM 545 O O . HIS A 1 69 ? 21.446 -4.250 -23.133 1.00 93.75 69 HIS A O 1
ATOM 551 N N . ASP A 1 70 ? 20.460 -6.155 -23.803 1.00 93.56 70 ASP A N 1
ATOM 552 C CA . ASP A 1 70 ? 21.642 -7.007 -23.609 1.00 93.56 70 ASP A CA 1
ATOM 553 C C . ASP A 1 70 ? 22.80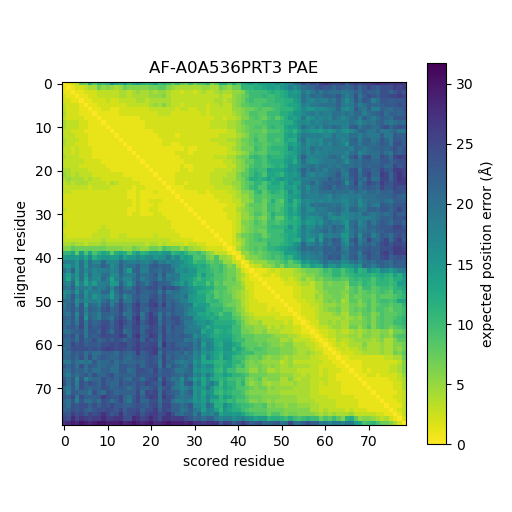3 -6.632 -24.539 1.00 93.56 70 ASP A C 1
ATOM 555 O O . ASP A 1 70 ? 23.961 -6.615 -24.116 1.00 93.56 70 ASP A O 1
ATOM 559 N N . ARG A 1 71 ? 22.507 -6.268 -25.796 1.00 94.56 71 ARG A N 1
ATOM 560 C CA . ARG A 1 71 ? 23.518 -5.795 -26.755 1.00 94.56 71 ARG A CA 1
ATOM 561 C C . ARG A 1 71 ? 24.177 -4.515 -26.248 1.00 94.56 71 ARG A C 1
ATOM 563 O O . ARG A 1 71 ? 25.401 -4.438 -26.192 1.00 94.56 71 ARG A O 1
ATOM 570 N N . TYR A 1 72 ? 23.369 -3.540 -25.837 1.00 92.56 72 TYR A N 1
ATOM 571 C CA . TYR A 1 72 ? 23.866 -2.272 -25.299 1.00 92.56 72 TYR A CA 1
ATOM 572 C C . TYR A 1 72 ? 24.650 -2.456 -23.997 1.00 92.56 72 TYR A C 1
ATOM 574 O O . TYR A 1 72 ? 25.654 -1.777 -23.778 1.00 92.56 72 TYR A O 1
ATOM 582 N N . LEU A 1 73 ? 24.232 -3.399 -23.149 1.00 93.38 73 LEU A N 1
ATOM 583 C CA . LEU A 1 73 ? 24.972 -3.765 -21.949 1.00 93.38 73 LEU A CA 1
ATOM 584 C C . LEU A 1 73 ? 26.349 -4.340 -22.314 1.00 93.38 73 LEU A C 1
ATOM 586 O O . LEU A 1 73 ? 27.364 -3.862 -21.815 1.00 93.38 73 LEU A O 1
ATOM 590 N N . ALA A 1 74 ? 26.409 -5.310 -23.226 1.00 94.56 74 ALA A N 1
ATOM 591 C CA . ALA A 1 74 ? 27.667 -5.908 -23.669 1.00 94.56 74 ALA A CA 1
ATOM 592 C C . ALA A 1 74 ? 28.619 -4.882 -24.315 1.00 94.56 74 ALA A C 1
ATOM 594 O O . ALA A 1 74 ? 29.824 -4.916 -24.067 1.00 94.56 74 ALA A O 1
ATOM 595 N N . GLU A 1 75 ? 28.092 -3.945 -25.109 1.00 93.12 75 GLU A N 1
ATOM 596 C CA . GLU A 1 75 ? 28.860 -2.835 -25.687 1.00 93.12 75 GLU A CA 1
ATOM 597 C C . GLU A 1 75 ? 29.455 -1.919 -24.602 1.00 93.12 75 GLU A C 1
ATOM 599 O O . GLU A 1 75 ? 30.630 -1.559 -24.681 1.00 93.12 75 GLU A O 1
ATOM 604 N N . ALA A 1 76 ? 28.686 -1.580 -23.560 1.00 91.75 76 ALA A N 1
ATOM 605 C CA . ALA A 1 76 ? 29.137 -0.696 -22.482 1.00 91.75 76 ALA A CA 1
ATOM 606 C C . ALA A 1 76 ? 30.263 -1.299 -21.619 1.00 91.75 76 ALA A C 1
ATOM 608 O O . ALA A 1 76 ? 31.130 -0.566 -21.139 1.00 91.75 76 ALA A O 1
ATOM 609 N N . TYR A 1 77 ? 30.258 -2.623 -21.433 1.00 92.06 77 TYR A N 1
ATOM 610 C CA . TYR A 1 77 ? 31.241 -3.354 -20.623 1.00 92.06 77 TYR A CA 1
ATOM 611 C C . TYR A 1 77 ? 32.457 -3.862 -21.415 1.00 92.06 77 TYR A C 1
ATOM 613 O O . TYR A 1 77 ? 33.369 -4.428 -20.823 1.00 92.06 77 TYR A O 1
ATOM 621 N N . ARG A 1 78 ? 32.516 -3.643 -22.735 1.00 85.06 78 ARG A N 1
ATOM 622 C CA . ARG A 1 78 ? 33.648 -4.034 -23.603 1.00 85.06 78 ARG A CA 1
ATOM 623 C C . ARG A 1 78 ? 34.865 -3.094 -23.540 1.00 85.06 78 ARG A C 1
ATOM 625 O O . ARG A 1 78 ? 35.715 -3.166 -24.425 1.00 85.06 78 ARG A O 1
ATOM 632 N N . LYS A 1 79 ? 34.936 -2.214 -22.538 1.00 56.34 79 LYS A N 1
ATOM 633 C CA . LYS A 1 79 ? 36.091 -1.334 -22.304 1.00 56.34 79 LYS A CA 1
ATOM 634 C C . LYS A 1 79 ? 37.277 -2.083 -21.716 1.00 56.34 79 LYS A C 1
ATOM 636 O O . LYS A 1 79 ? 37.065 -2.817 -20.730 1.00 56.34 79 LYS A O 1
#

Solvent-accessible surface area (backbone atoms only — not comparable to full-atom values): 4984 Å² total; per-residue (Å²): 138,83,94,80,91,80,90,71,55,73,68,56,49,54,53,41,52,53,51,16,62,78,67,78,44,54,53,70,58,54,53,47,53,51,51,35,40,74,71,52,66,40,46,56,60,53,49,50,56,57,54,56,71,52,62,84,74,71,81,86,88,58,95,54,46,88,82,44,43,67,60,56,49,54,62,69,67,70,115

Secondary structure (DSSP, 8-state):
---------HHHHHHHHHHHHHHT--HHHHHHHHHHHHTTHHHHHHHHHHHHTTTTT---S-SSTTTSHHHHHHHHH--